Protein AF-A0A9D7VNE7-F1 (afdb_monomer_lite)

pLDDT: mean 80.13, std 10.4, range [50.66, 92.25]

Secondary structure (DSSP, 8-state):
-EEETTT-EEE-S----GGG--HHHHHHHHHT-TTS-EEEEE--TTT--GGG-EETTS-BGGG--STT-S-EE-

Radius of gyration: 11.19 Å; chains: 1; bounding box: 25×24×27 Å

Foldseek 3Di:
DKAFQQAQEDDDLDPDAPVPCDPVSQVSSCVVCVPTDIFDWHDGPPPDDLQQTAGPVGHGCCPRPHPPSPHDYD

Sequence (74 aa):
MCVRTCDGFYFPVSFQPAARASAATRAICRSMCPGAEAQLFVHRNPGETVDNLVSVDGLPYTDQPTPTAIAKPM

Structure (mmCIF, N/CA/C/O backbone):
data_AF-A0A9D7VNE7-F1
#
_entry.id   AF-A0A9D7VNE7-F1
#
loop_
_atom_site.group_PDB
_atom_site.id
_atom_site.type_symbol
_atom_site.label_atom_id
_atom_site.label_alt_id
_atom_site.label_comp_id
_atom_site.label_asym_id
_atom_site.label_entity_id
_atom_site.label_seq_id
_atom_site.pdbx_PDB_ins_code
_atom_site.Cartn_x
_atom_site.Cartn_y
_atom_site.Cartn_z
_atom_site.occupancy
_atom_site.B_iso_or_equiv
_atom_site.auth_seq_id
_atom_site.auth_comp_id
_atom_site.auth_asym_id
_atom_site.auth_atom_id
_atom_site.pdbx_PDB_model_num
ATOM 1 N N . MET A 1 1 ? 1.823 1.614 -2.82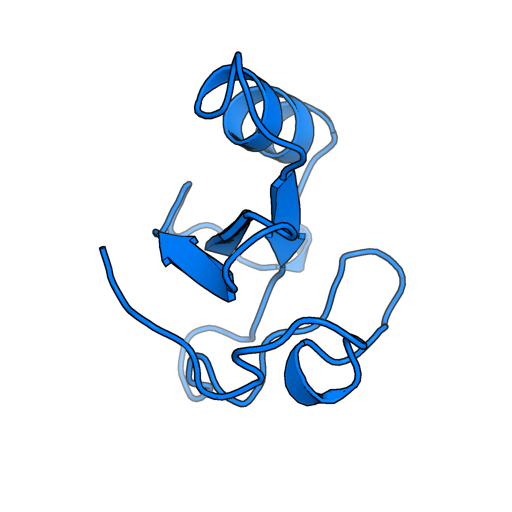7 1.00 87.81 1 MET A N 1
ATOM 2 C CA . MET A 1 1 ? 0.394 1.583 -2.464 1.00 87.81 1 MET A CA 1
ATOM 3 C C . MET A 1 1 ? 0.250 1.658 -0.956 1.00 87.81 1 MET A C 1
ATOM 5 O O . MET A 1 1 ? 0.900 0.892 -0.262 1.00 87.81 1 MET A O 1
ATOM 9 N N . CYS A 1 2 ? -0.532 2.599 -0.436 1.00 90.56 2 CYS A N 1
ATOM 10 C CA . CYS A 1 2 ? -0.952 2.557 0.964 1.00 90.56 2 CYS A CA 1
ATOM 11 C C . CYS A 1 2 ? -2.141 1.615 1.065 1.00 90.56 2 CYS A C 1
ATOM 13 O O . CYS A 1 2 ? -3.042 1.711 0.235 1.00 90.56 2 CYS A O 1
ATOM 15 N N . VAL A 1 3 ? -2.119 0.717 2.039 1.00 89.06 3 VAL A N 1
ATOM 16 C CA . VAL A 1 3 ? -3.167 -0.273 2.273 1.00 89.06 3 VAL A CA 1
ATOM 17 C C . VAL A 1 3 ? -3.670 -0.099 3.694 1.00 89.06 3 VAL A C 1
ATOM 19 O O . VAL A 1 3 ? -2.871 -0.094 4.631 1.00 89.06 3 VAL A O 1
ATOM 22 N N . ARG A 1 4 ? -4.982 0.022 3.862 1.00 88.69 4 ARG A N 1
ATOM 23 C CA . ARG A 1 4 ? -5.643 0.034 5.163 1.00 88.69 4 ARG A CA 1
ATOM 24 C C . ARG A 1 4 ? -5.895 -1.405 5.612 1.00 88.69 4 ARG A C 1
ATOM 26 O O . ARG A 1 4 ? -6.527 -2.182 4.902 1.00 88.69 4 ARG A O 1
ATOM 33 N N . THR A 1 5 ? -5.378 -1.778 6.778 1.00 80.38 5 THR A N 1
ATOM 34 C CA . THR A 1 5 ? -5.373 -3.178 7.234 1.00 80.38 5 THR A CA 1
ATOM 35 C C . THR A 1 5 ? -6.722 -3.619 7.798 1.00 80.38 5 THR A C 1
ATOM 37 O O . THR A 1 5 ? -7.013 -4.805 7.816 1.00 80.38 5 THR A O 1
ATOM 40 N N . CYS A 1 6 ? -7.598 -2.705 8.221 1.00 81.12 6 CYS A N 1
ATOM 41 C CA . CYS A 1 6 ? -8.895 -3.108 8.773 1.00 81.12 6 CYS A CA 1
ATOM 42 C C . CYS A 1 6 ? -9.892 -3.616 7.716 1.00 81.12 6 CYS A C 1
ATOM 44 O O . CYS A 1 6 ? -10.794 -4.378 8.054 1.00 81.12 6 CYS A O 1
ATOM 46 N N . ASP A 1 7 ? -9.743 -3.214 6.452 1.00 78.50 7 ASP A N 1
ATOM 47 C CA . ASP A 1 7 ? -10.714 -3.502 5.389 1.00 78.50 7 ASP A CA 1
ATOM 48 C C . ASP A 1 7 ? -10.102 -3.752 4.000 1.00 78.50 7 ASP A C 1
ATOM 50 O O . ASP A 1 7 ? -10.834 -3.970 3.028 1.00 78.50 7 AS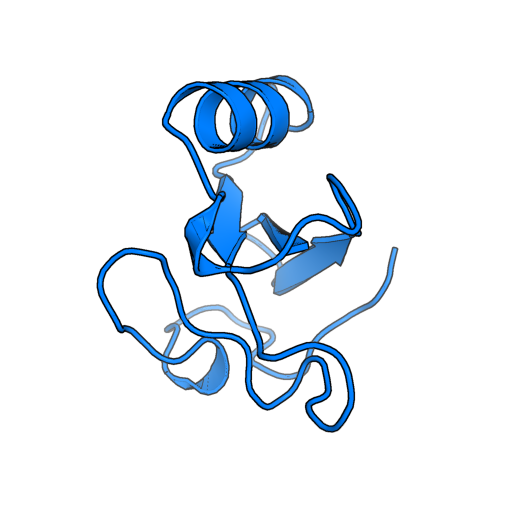P A O 1
ATOM 54 N N . GLY A 1 8 ? -8.774 -3.758 3.889 1.00 79.56 8 GLY A N 1
ATOM 55 C CA . GLY A 1 8 ? -8.058 -4.103 2.663 1.00 79.56 8 GLY A CA 1
ATOM 56 C C . GLY A 1 8 ? -8.123 -3.037 1.565 1.00 79.56 8 GLY A C 1
ATOM 57 O O . GLY A 1 8 ? -7.726 -3.313 0.435 1.00 79.56 8 GLY A O 1
ATOM 58 N N . PHE A 1 9 ? -8.602 -1.824 1.852 1.00 85.38 9 PHE A N 1
ATOM 59 C CA . PHE A 1 9 ? -8.618 -0.748 0.857 1.00 85.38 9 PHE A CA 1
ATOM 60 C C . PHE A 1 9 ? -7.207 -0.271 0.527 1.00 85.38 9 PHE A C 1
ATOM 62 O O . PHE A 1 9 ? -6.358 -0.181 1.417 1.00 85.38 9 PHE A O 1
ATOM 69 N N . TYR A 1 10 ? -6.963 0.096 -0.734 1.00 87.62 10 TYR A N 1
ATOM 70 C CA . TYR A 1 10 ? -5.661 0.604 -1.157 1.00 87.62 10 TYR A CA 1
ATOM 71 C C . TYR A 1 10 ? -5.738 1.787 -2.122 1.00 87.62 10 TYR A C 1
ATOM 73 O O . TYR A 1 10 ? -6.691 1.949 -2.883 1.00 87.62 10 TYR A O 1
ATOM 81 N N . PHE A 1 11 ? -4.680 2.599 -2.120 1.00 88.88 11 PHE A N 1
ATOM 82 C CA . PHE A 1 11 ? -4.510 3.721 -3.043 1.00 88.88 11 PHE A CA 1
ATOM 83 C C . PHE A 1 11 ? -3.020 4.033 -3.304 1.00 88.88 11 PHE A C 1
ATOM 85 O O . PHE A 1 11 ? -2.145 3.723 -2.479 1.00 88.88 11 PHE A O 1
ATOM 92 N N . PRO A 1 12 ? -2.674 4.642 -4.454 1.00 88.44 12 PRO A N 1
ATOM 93 C CA . PRO A 1 12 ? -1.308 5.075 -4.731 1.00 88.44 12 PRO A CA 1
ATOM 94 C C . PRO A 1 12 ? -0.934 6.305 -3.894 1.00 88.44 12 PRO A C 1
ATOM 96 O O . PRO A 1 12 ? -1.602 7.330 -3.940 1.00 88.44 12 PRO A O 1
ATOM 99 N N . VAL A 1 13 ? 0.175 6.217 -3.152 1.00 86.69 13 VAL A N 1
ATOM 100 C CA . VAL A 1 13 ? 0.773 7.373 -2.444 1.00 86.69 13 VAL A CA 1
ATOM 101 C C . VAL A 1 13 ? 1.720 8.133 -3.366 1.00 86.69 13 VAL A C 1
ATOM 103 O O . VAL A 1 13 ? 1.783 9.357 -3.347 1.00 86.69 13 VAL A O 1
ATOM 106 N N . SER A 1 14 ? 2.490 7.394 -4.165 1.00 79.50 14 SER A N 1
ATOM 107 C CA . SER A 1 14 ? 3.420 7.929 -5.151 1.00 79.50 14 SER A CA 1
ATOM 108 C C . SER A 1 14 ? 3.667 6.896 -6.253 1.00 79.50 14 SER A C 1
ATOM 110 O O . SER A 1 14 ? 3.454 5.699 -6.055 1.00 79.50 14 SER A O 1
ATOM 112 N N . PHE A 1 15 ? 4.151 7.364 -7.403 1.00 76.50 15 PHE A N 1
ATOM 113 C CA . PHE A 1 15 ? 4.599 6.524 -8.523 1.00 76.50 15 PHE A CA 1
ATOM 114 C C . PHE A 1 15 ? 6.116 6.285 -8.501 1.00 76.50 15 PHE A C 1
ATOM 116 O O . PHE A 1 15 ? 6.736 6.022 -9.530 1.00 76.50 15 PHE A O 1
ATOM 123 N N . GLN A 1 16 ? 6.749 6.439 -7.336 1.00 73.38 16 GLN A N 1
ATOM 124 C CA . GLN A 1 16 ? 8.188 6.242 -7.207 1.00 73.38 16 GLN A CA 1
ATOM 125 C C . GLN A 1 16 ? 8.537 4.746 -7.268 1.00 73.38 16 GLN A C 1
ATOM 127 O O . GLN A 1 16 ? 7.741 3.916 -6.825 1.00 73.38 16 GLN A O 1
ATOM 132 N N . PRO A 1 17 ? 9.734 4.382 -7.768 1.00 71.25 17 PRO A N 1
ATOM 133 C CA . PRO A 1 17 ? 10.204 3.002 -7.719 1.00 71.25 17 PRO A CA 1
ATOM 134 C C . PRO A 1 17 ? 10.186 2.460 -6.288 1.00 71.25 17 PRO A C 1
ATOM 136 O O . PRO A 1 17 ? 10.521 3.191 -5.357 1.00 71.25 17 PRO A O 1
ATOM 139 N N . ALA A 1 18 ? 9.889 1.169 -6.120 1.00 69.25 18 ALA A N 1
ATOM 140 C CA . ALA A 1 18 ? 9.872 0.495 -4.817 1.00 69.25 18 ALA A CA 1
ATOM 141 C C . ALA A 1 18 ? 11.153 0.739 -3.991 1.00 69.25 18 ALA A C 1
ATOM 143 O O . ALA A 1 18 ? 11.081 0.965 -2.788 1.00 69.25 18 ALA A O 1
ATOM 144 N N . ALA A 1 19 ? 12.317 0.809 -4.649 1.00 68.44 19 ALA A N 1
ATOM 145 C CA . ALA A 1 19 ? 13.608 1.116 -4.022 1.00 68.44 19 ALA A CA 1
ATOM 146 C C . ALA A 1 19 ? 13.684 2.509 -3.360 1.00 68.44 19 ALA A C 1
ATOM 148 O O . ALA A 1 19 ? 14.579 2.774 -2.563 1.00 68.44 19 ALA A O 1
ATOM 149 N N . ARG A 1 20 ? 12.761 3.417 -3.695 1.00 71.25 20 ARG A N 1
ATOM 150 C CA . ARG A 1 20 ? 12.629 4.755 -3.103 1.00 71.25 20 ARG A CA 1
ATOM 151 C C . ARG A 1 20 ? 11.524 4.841 -2.051 1.00 71.25 20 ARG A C 1
ATOM 153 O O . ARG A 1 20 ? 11.275 5.935 -1.546 1.00 71.25 20 ARG A O 1
ATOM 160 N N . ALA A 1 21 ? 10.884 3.724 -1.691 1.00 70.00 21 ALA A N 1
ATOM 161 C CA . ALA A 1 21 ? 9.923 3.674 -0.596 1.00 70.00 21 ALA A CA 1
ATOM 162 C C . ALA A 1 21 ? 10.624 4.012 0.730 1.00 70.00 21 ALA A C 1
ATOM 164 O O . ALA A 1 21 ? 11.254 3.184 1.381 1.00 70.00 21 ALA A O 1
ATOM 165 N N . SER A 1 22 ? 10.546 5.283 1.106 1.00 76.12 22 SER A N 1
ATOM 166 C CA . SER A 1 22 ? 11.249 5.841 2.254 1.00 76.12 22 SER A CA 1
ATOM 167 C C . SER A 1 22 ? 10.380 5.839 3.512 1.00 76.12 22 SER A C 1
ATOM 169 O O . SER A 1 22 ? 9.154 5.695 3.462 1.00 76.12 22 SER A O 1
ATOM 171 N N . ALA A 1 23 ? 11.005 6.079 4.669 1.00 83.44 23 ALA A N 1
ATOM 172 C CA . ALA A 1 23 ? 10.288 6.352 5.916 1.00 83.44 23 ALA A CA 1
ATOM 173 C C . ALA A 1 23 ? 9.274 7.503 5.777 1.00 83.44 23 ALA A C 1
ATOM 175 O O . ALA A 1 23 ? 8.193 7.432 6.355 1.00 83.44 23 ALA A O 1
ATOM 176 N N . ALA A 1 24 ? 9.578 8.508 4.949 1.00 86.44 24 ALA A N 1
ATOM 177 C CA . ALA A 1 24 ? 8.663 9.608 4.663 1.00 86.44 24 ALA A CA 1
ATOM 178 C C . ALA A 1 24 ? 7.396 9.131 3.936 1.00 86.44 24 ALA A C 1
ATOM 180 O O . ALA A 1 24 ? 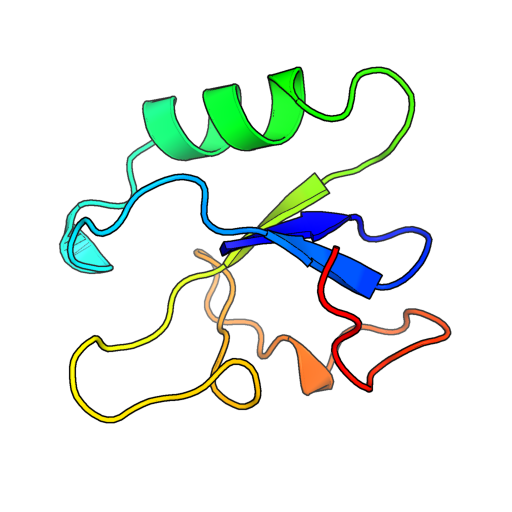6.293 9.492 4.327 1.00 86.44 24 ALA A O 1
ATOM 181 N N . THR A 1 25 ? 7.529 8.247 2.942 1.00 86.94 25 THR A N 1
ATOM 182 C CA . THR A 1 25 ? 6.362 7.692 2.226 1.00 86.94 25 THR A CA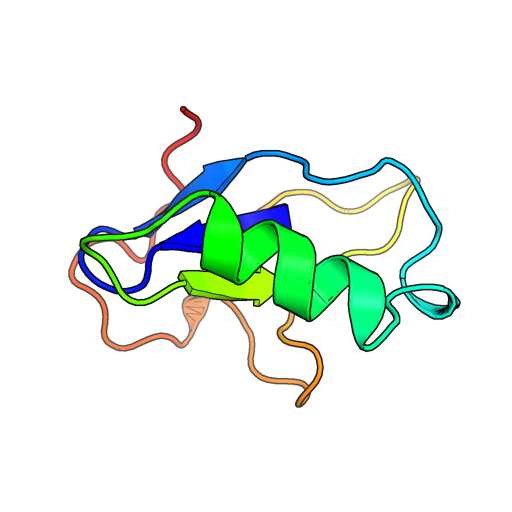 1
ATOM 183 C C . THR A 1 25 ? 5.486 6.856 3.163 1.00 86.94 25 THR A C 1
ATOM 185 O O . THR A 1 25 ? 4.258 6.925 3.101 1.00 86.94 25 THR A O 1
ATOM 188 N N . ARG A 1 26 ? 6.106 6.110 4.091 1.00 87.38 26 ARG A N 1
ATOM 189 C CA . ARG A 1 26 ? 5.385 5.382 5.149 1.00 87.38 26 ARG A CA 1
ATOM 190 C C . ARG A 1 26 ? 4.633 6.329 6.084 1.00 87.38 26 ARG A C 1
ATOM 192 O O . ARG A 1 26 ? 3.485 6.056 6.419 1.00 87.38 26 ARG A O 1
ATOM 199 N N . ALA A 1 27 ? 5.259 7.435 6.483 1.00 89.12 27 ALA A N 1
ATOM 200 C CA . ALA A 1 27 ? 4.623 8.444 7.324 1.00 89.12 27 ALA A CA 1
ATOM 201 C C . ALA A 1 27 ? 3.427 9.103 6.619 1.00 89.12 27 ALA A C 1
ATOM 203 O O . ALA A 1 27 ? 2.368 9.227 7.228 1.00 89.12 27 ALA A O 1
ATOM 204 N N . ILE A 1 28 ? 3.560 9.433 5.329 1.00 91.25 28 ILE A N 1
ATOM 205 C CA . ILE A 1 28 ? 2.464 9.984 4.516 1.00 91.25 28 ILE A CA 1
ATOM 206 C C . ILE A 1 28 ? 1.293 8.998 4.465 1.00 91.25 28 ILE A C 1
ATOM 208 O O . ILE A 1 28 ? 0.180 9.371 4.823 1.00 91.25 28 ILE A O 1
ATOM 212 N N . CYS A 1 29 ? 1.548 7.730 4.120 1.00 92.25 29 CYS A N 1
ATOM 213 C CA . CYS A 1 29 ? 0.523 6.679 4.113 1.00 92.25 29 CYS A CA 1
ATOM 214 C C . CYS A 1 29 ? -0.234 6.610 5.450 1.00 92.25 29 CYS A C 1
ATOM 216 O O . CYS A 1 29 ? -1.460 6.645 5.466 1.00 92.25 29 CYS A O 1
ATOM 218 N N . ARG A 1 30 ? 0.486 6.605 6.579 1.00 90.19 30 ARG A N 1
ATOM 219 C CA . ARG A 1 30 ? -0.133 6.597 7.914 1.00 90.19 30 ARG A CA 1
ATOM 220 C C . ARG A 1 30 ? -0.941 7.865 8.200 1.00 90.19 30 ARG A C 1
ATOM 222 O O . ARG A 1 30 ? -2.038 7.768 8.734 1.00 90.19 30 ARG A O 1
ATOM 229 N N . SER A 1 31 ? -0.445 9.042 7.815 1.00 92.06 31 SER A N 1
ATOM 230 C CA . SER A 1 31 ? -1.164 10.309 8.030 1.00 92.06 31 SER A CA 1
ATOM 231 C C . SER A 1 31 ? -2.462 10.427 7.229 1.00 92.06 31 SER A C 1
ATOM 233 O O . SER A 1 31 ? -3.370 11.139 7.646 1.00 92.06 31 SER A O 1
ATOM 235 N N . MET A 1 32 ? -2.576 9.710 6.106 1.00 89.94 32 MET A N 1
ATOM 236 C CA . MET A 1 32 ? -3.790 9.677 5.285 1.00 89.94 32 MET A CA 1
ATOM 237 C C . MET A 1 32 ? -4.902 8.816 5.907 1.00 89.94 32 MET A C 1
ATOM 239 O O . MET A 1 32 ? -6.048 8.894 5.470 1.00 89.94 32 MET A O 1
ATOM 243 N N . CYS A 1 33 ? -4.589 8.039 6.949 1.00 90.75 33 CYS A N 1
ATOM 244 C CA . CYS A 1 33 ? -5.512 7.136 7.634 1.00 90.75 33 CYS A CA 1
ATOM 245 C C . CYS A 1 33 ? -5.580 7.432 9.152 1.00 90.75 33 CYS A C 1
ATOM 247 O O . CYS A 1 33 ? -5.250 6.570 9.957 1.00 90.75 33 CYS A O 1
ATOM 249 N N . PRO A 1 34 ? -6.027 8.621 9.602 1.00 88.12 34 PRO A N 1
ATOM 250 C CA . PRO A 1 34 ? -5.962 9.015 11.019 1.00 88.12 34 PRO A CA 1
ATOM 251 C C . PRO A 1 34 ? -6.830 8.177 11.978 1.00 88.12 34 PRO A C 1
ATOM 253 O O . PRO A 1 34 ? -6.621 8.228 13.186 1.00 88.12 34 PRO A O 1
ATOM 256 N N . GLY A 1 35 ? -7.798 7.414 11.463 1.00 88.25 35 GLY A N 1
ATOM 257 C CA . GLY A 1 35 ? -8.678 6.539 12.251 1.00 88.25 35 GLY A CA 1
ATOM 258 C C . GLY A 1 35 ? -8.508 5.048 11.960 1.00 88.25 35 GLY A C 1
ATOM 259 O O . GLY A 1 35 ? -9.355 4.257 12.361 1.00 88.25 35 GLY A O 1
ATOM 260 N N . ALA A 1 36 ? -7.473 4.661 11.213 1.00 87.44 36 ALA A N 1
ATOM 261 C CA . ALA A 1 36 ? -7.271 3.276 10.819 1.00 87.44 36 ALA A CA 1
ATOM 262 C C . ALA A 1 36 ? -5.791 2.943 10.668 1.00 87.44 36 ALA A C 1
ATOM 264 O O . ALA A 1 36 ? -4.982 3.774 10.265 1.00 87.44 36 ALA A O 1
ATOM 265 N N . GLU A 1 37 ? -5.437 1.694 10.938 1.00 87.75 37 GLU A N 1
ATOM 266 C CA . GLU A 1 37 ? -4.085 1.232 10.677 1.00 87.75 37 GLU A CA 1
ATOM 267 C C . GLU A 1 37 ? -3.860 1.078 9.167 1.00 87.75 37 GLU A C 1
ATOM 269 O O . GLU A 1 37 ? -4.684 0.522 8.435 1.00 87.75 37 GLU A O 1
ATOM 274 N N . ALA A 1 38 ? -2.740 1.625 8.694 1.00 89.25 38 ALA A N 1
ATOM 275 C CA . ALA A 1 38 ? -2.347 1.559 7.300 1.00 89.25 38 ALA A CA 1
ATOM 276 C C . ALA A 1 38 ? -0.856 1.262 7.157 1.00 89.25 38 ALA A C 1
ATOM 278 O O . ALA A 1 38 ? -0.009 1.765 7.907 1.00 89.25 38 ALA A O 1
ATOM 279 N N . GLN A 1 39 ? -0.539 0.458 6.151 1.00 88.56 39 GLN A N 1
ATOM 280 C CA . GLN A 1 39 ? 0.804 -0.004 5.858 1.00 88.56 39 GLN A CA 1
ATOM 281 C C . GLN A 1 39 ? 1.152 0.282 4.398 1.00 88.56 39 GLN A C 1
ATOM 283 O O . GLN A 1 39 ? 0.310 0.242 3.500 1.00 88.56 39 GLN A O 1
ATOM 288 N N . LEU A 1 40 ? 2.419 0.617 4.163 1.00 89.31 40 LEU A N 1
ATOM 289 C CA . LEU A 1 40 ? 2.925 0.851 2.820 1.00 89.31 40 LEU A CA 1
ATOM 290 C C . LEU A 1 40 ? 3.327 -0.480 2.182 1.00 89.31 40 LEU A C 1
ATOM 292 O O . LEU A 1 40 ? 4.170 -1.201 2.716 1.00 89.31 40 LEU A O 1
ATOM 296 N N . PHE A 1 41 ? 2.770 -0.730 1.006 1.00 88.81 41 PHE A N 1
ATOM 297 C CA . PHE A 1 41 ? 3.125 -1.812 0.103 1.00 88.81 41 PHE A CA 1
ATOM 298 C C . PHE A 1 41 ? 3.753 -1.263 -1.171 1.00 88.81 41 PHE A C 1
ATOM 300 O O . PHE A 1 41 ? 3.484 -0.134 -1.598 1.00 88.81 41 PHE A O 1
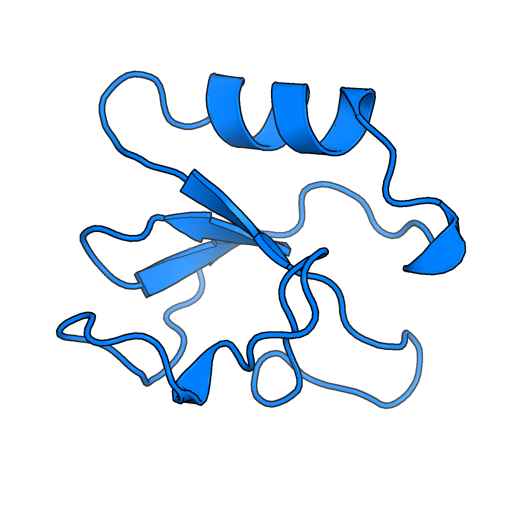ATOM 307 N N . VAL A 1 42 ? 4.574 -2.078 -1.810 1.00 88.00 42 VAL A N 1
ATOM 308 C CA . VAL A 1 42 ? 5.259 -1.772 -3.059 1.00 88.00 42 VAL A CA 1
ATOM 309 C C . VAL A 1 42 ? 5.074 -2.923 -4.039 1.00 88.00 42 VAL A C 1
ATOM 311 O O . VAL A 1 42 ? 4.838 -4.055 -3.643 1.00 88.00 42 VAL A O 1
ATOM 314 N N . HIS A 1 43 ? 5.176 -2.612 -5.320 1.00 86.44 43 HIS A N 1
ATOM 315 C CA . HIS A 1 43 ? 5.279 -3.578 -6.407 1.00 86.44 43 HIS A CA 1
ATOM 316 C C . HIS A 1 43 ? 6.240 -2.987 -7.445 1.00 86.44 43 HIS A C 1
ATOM 318 O O . HIS A 1 43 ? 6.556 -1.787 -7.410 1.00 86.44 43 HIS A O 1
ATOM 324 N N . ARG A 1 44 ? 6.740 -3.807 -8.361 1.00 83.44 44 ARG A N 1
ATOM 325 C CA . ARG A 1 44 ? 7.557 -3.352 -9.483 1.00 83.44 44 ARG A CA 1
ATOM 326 C C . ARG A 1 44 ? 6.671 -2.659 -10.511 1.00 83.44 44 ARG A C 1
ATOM 328 O O . ARG A 1 44 ? 5.647 -3.166 -10.958 1.00 83.44 44 ARG A O 1
ATOM 335 N N . ASN A 1 45 ? 7.095 -1.471 -10.904 1.00 72.62 45 ASN A N 1
ATOM 336 C CA . ASN A 1 45 ? 6.467 -0.700 -11.964 1.00 72.62 45 ASN A CA 1
ATOM 337 C C . ASN A 1 45 ? 7.543 -0.403 -13.022 1.00 72.62 45 ASN A C 1
ATOM 339 O O . ASN A 1 45 ? 8.570 0.172 -12.642 1.00 72.62 45 ASN A O 1
ATOM 343 N N . PRO A 1 46 ? 7.362 -0.771 -14.307 1.00 81.31 46 PRO A N 1
ATOM 344 C CA . PRO A 1 46 ? 6.193 -1.431 -14.911 1.00 81.31 46 PRO A CA 1
ATOM 345 C C . PRO A 1 46 ? 6.150 -2.955 -14.696 1.00 81.31 46 PRO A C 1
ATOM 347 O O . PRO A 1 46 ? 7.165 -3.570 -14.384 1.00 81.31 46 PRO A O 1
ATOM 350 N N . GLY A 1 47 ? 4.978 -3.560 -14.926 1.00 80.81 47 GLY A N 1
ATOM 351 C CA . GLY A 1 47 ? 4.817 -5.013 -15.102 1.00 80.81 47 GLY A CA 1
ATOM 352 C C . GLY A 1 47 ? 4.098 -5.764 -13.979 1.00 80.81 47 GLY A C 1
ATOM 353 O O . GLY A 1 47 ? 3.568 -6.837 -14.245 1.00 80.81 47 GLY A O 1
ATOM 354 N N . GLU A 1 48 ? 4.015 -5.214 -12.767 1.00 84.75 48 GLU A N 1
ATOM 355 C CA . GLU A 1 48 ? 3.266 -5.831 -11.664 1.00 84.75 48 GLU A CA 1
ATOM 356 C C . GLU A 1 48 ? 1.986 -5.056 -11.325 1.00 84.75 48 GLU A C 1
ATOM 358 O O . GLU A 1 48 ? 1.906 -3.835 -11.488 1.00 84.75 48 GLU A O 1
ATOM 363 N N . THR A 1 49 ? 0.988 -5.789 -10.832 1.00 82.25 49 THR A N 1
ATOM 364 C CA . THR A 1 49 ? -0.323 -5.281 -10.402 1.00 82.25 49 THR A CA 1
ATOM 365 C C . THR A 1 49 ? -0.454 -5.281 -8.878 1.00 82.25 49 THR A C 1
ATOM 367 O O . THR A 1 49 ? 0.473 -5.624 -8.145 1.00 82.25 49 THR A O 1
ATOM 370 N N . VAL A 1 50 ? -1.641 -4.919 -8.392 1.00 79.69 50 VAL A N 1
ATOM 371 C CA . VAL A 1 50 ? -1.989 -4.908 -6.964 1.00 79.69 50 VAL A CA 1
ATOM 372 C C . VAL A 1 50 ? -1.914 -6.291 -6.311 1.00 79.69 50 VAL A C 1
ATOM 374 O O . VAL A 1 50 ? -1.639 -6.389 -5.121 1.00 79.69 50 VAL A O 1
ATOM 377 N N . ASP A 1 51 ? -2.064 -7.358 -7.093 1.00 81.75 51 ASP A N 1
ATOM 378 C CA . ASP A 1 51 ? -1.934 -8.747 -6.633 1.00 81.75 51 ASP A CA 1
ATOM 379 C C . ASP A 1 51 ? -0.496 -9.105 -6.236 1.00 81.75 51 ASP A C 1
ATOM 381 O O . ASP A 1 51 ? -0.262 -10.051 -5.494 1.00 81.75 51 ASP A O 1
ATOM 385 N N . ASN A 1 52 ? 0.477 -8.325 -6.711 1.00 86.94 52 ASN A N 1
ATOM 386 C CA . ASN A 1 52 ? 1.902 -8.522 -6.453 1.00 86.94 52 ASN A CA 1
ATOM 387 C C . ASN A 1 52 ? 2.425 -7.571 -5.368 1.00 86.94 52 ASN A C 1
ATOM 389 O O . ASN A 1 52 ? 3.633 -7.395 -5.212 1.00 86.94 52 ASN A O 1
ATOM 393 N N . LEU A 1 53 ? 1.527 -6.902 -4.640 1.00 87.12 53 LEU A N 1
ATOM 394 C CA . LEU A 1 53 ? 1.929 -6.010 -3.566 1.00 87.12 53 LEU A CA 1
ATOM 395 C C . LEU A 1 53 ? 2.653 -6.785 -2.471 1.00 87.12 53 LEU A C 1
ATOM 397 O O . LEU A 1 53 ? 2.135 -7.751 -1.918 1.00 87.12 53 LEU A O 1
ATOM 401 N N . VAL A 1 54 ? 3.826 -6.285 -2.105 1.00 87.38 54 VAL A N 1
ATOM 402 C CA . VAL A 1 54 ? 4.603 -6.755 -0.962 1.00 87.38 54 VAL A CA 1
ATOM 403 C C . VAL A 1 54 ? 4.810 -5.609 0.010 1.00 87.38 54 VAL A C 1
ATOM 405 O O . VAL A 1 54 ? 4.996 -4.453 -0.384 1.00 87.38 54 VAL A O 1
ATOM 408 N N . SER A 1 55 ? 4.730 -5.899 1.302 1.00 84.38 55 SER A N 1
ATOM 409 C CA . SER A 1 55 ? 5.071 -4.919 2.319 1.00 84.38 55 SER A CA 1
ATOM 410 C C . SER A 1 55 ? 6.561 -4.582 2.230 1.00 84.38 55 SER A C 1
ATOM 412 O O . SER A 1 55 ? 7.359 -5.317 1.647 1.00 84.38 55 SER A O 1
ATOM 414 N N . VAL A 1 56 ? 6.964 -3.476 2.854 1.00 78.69 56 VAL A N 1
ATOM 415 C CA . VAL A 1 56 ? 8.394 -3.149 3.009 1.00 78.69 56 VAL A CA 1
ATOM 416 C C . VAL A 1 56 ? 9.185 -4.227 3.764 1.00 78.69 56 VAL A C 1
ATOM 418 O O . VAL A 1 56 ? 10.399 -4.297 3.607 1.00 78.69 56 VAL A O 1
ATOM 421 N N . ASP A 1 57 ? 8.499 -5.070 4.536 1.00 78.62 57 ASP A N 1
ATOM 422 C CA . ASP A 1 57 ? 9.073 -6.180 5.301 1.00 78.62 57 ASP A CA 1
ATOM 423 C C . ASP A 1 57 ? 9.032 -7.511 4.519 1.00 78.62 57 ASP A C 1
ATOM 425 O O . ASP A 1 57 ? 9.412 -8.554 5.044 1.00 78.62 57 ASP A O 1
ATOM 429 N N . GLY A 1 58 ? 8.576 -7.491 3.260 1.00 82.62 58 GLY A N 1
ATOM 430 C CA . GLY A 1 58 ? 8.554 -8.648 2.360 1.00 82.62 58 GLY A CA 1
ATOM 431 C C . GLY A 1 58 ? 7.315 -9.539 2.468 1.00 82.62 58 GLY A C 1
ATOM 432 O O . GLY A 1 58 ? 7.271 -10.579 1.818 1.00 82.62 58 GLY A O 1
ATOM 433 N N . LEU A 1 59 ? 6.304 -9.148 3.249 1.00 83.88 59 LEU A N 1
ATOM 434 C CA . LEU A 1 59 ? 5.065 -9.918 3.375 1.00 83.88 59 LEU A CA 1
ATOM 435 C C . LEU A 1 59 ? 4.141 -9.648 2.178 1.00 83.88 59 LEU A C 1
ATOM 437 O O . LEU A 1 59 ? 3.823 -8.477 1.933 1.00 83.88 59 LEU A O 1
ATOM 441 N N . PRO A 1 60 ? 3.684 -10.684 1.451 1.00 85.81 60 PRO A N 1
ATOM 442 C CA . PRO A 1 60 ? 2.687 -10.520 0.403 1.00 85.81 60 PRO A CA 1
ATOM 443 C C . PRO A 1 60 ? 1.398 -9.922 0.959 1.00 85.81 60 PRO A C 1
ATOM 445 O O . PRO A 1 60 ? 0.948 -10.260 2.053 1.00 85.81 60 PRO A O 1
ATOM 448 N N . TYR A 1 61 ? 0.778 -9.036 0.190 1.00 80.62 61 TYR A N 1
ATOM 449 C CA . TYR A 1 61 ? -0.515 -8.460 0.543 1.00 80.62 61 TYR A CA 1
ATOM 450 C C . TYR A 1 61 ? -1.613 -9.530 0.635 1.00 80.62 61 TYR A C 1
ATOM 452 O O . TYR A 1 61 ? -2.460 -9.465 1.523 1.00 80.62 61 TYR A O 1
ATOM 460 N N . THR A 1 62 ? -1.550 -10.550 -0.222 1.00 78.88 62 THR A N 1
ATOM 461 C CA . THR A 1 62 ? -2.479 -11.690 -0.244 1.00 78.88 62 THR A CA 1
ATOM 462 C C . THR A 1 62 ? -2.424 -12.556 1.013 1.00 78.88 62 THR A C 1
ATOM 464 O O . THR A 1 62 ? -3.386 -13.261 1.299 1.00 78.88 62 THR A O 1
ATOM 467 N N . ASP A 1 63 ? -1.329 -12.486 1.773 1.00 78.69 63 ASP A N 1
ATOM 468 C CA . ASP A 1 63 ? -1.115 -13.292 2.979 1.00 78.69 63 ASP A CA 1
ATOM 469 C C . ASP A 1 63 ? -1.601 -12.575 4.249 1.00 78.69 63 ASP A C 1
ATOM 471 O O . ASP A 1 63 ? -1.463 -13.094 5.360 1.00 78.69 63 ASP A O 1
ATOM 475 N N . GLN A 1 64 ? -2.168 -11.369 4.124 1.00 70.62 64 GLN A N 1
ATOM 476 C CA . GLN A 1 64 ? -2.715 -10.672 5.278 1.00 70.62 64 GLN A CA 1
ATOM 477 C C . GLN A 1 64 ? -4.002 -11.351 5.780 1.00 70.62 64 GLN A C 1
ATOM 479 O O . GLN A 1 64 ? -4.897 -11.638 4.987 1.00 70.62 64 GLN A O 1
ATOM 484 N N . PRO A 1 65 ? -4.163 -11.526 7.106 1.00 64.69 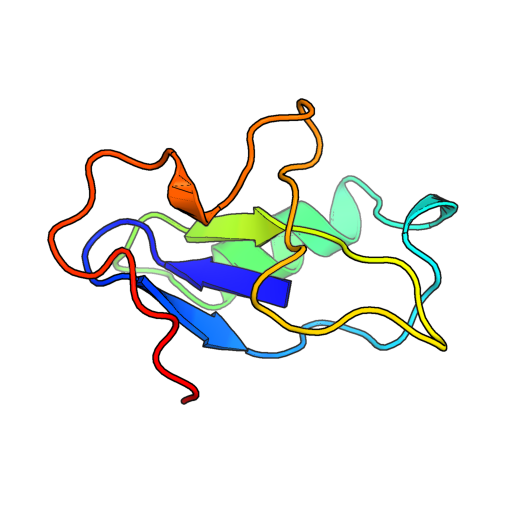65 PRO A N 1
ATOM 485 C CA . PRO A 1 65 ? -5.336 -12.160 7.722 1.00 64.69 65 PRO A CA 1
ATOM 486 C C . PRO A 1 65 ? -6.599 -11.278 7.683 1.00 64.69 65 PRO A C 1
ATOM 488 O O . PRO A 1 65 ? -7.525 -11.462 8.474 1.00 64.69 65 PRO A O 1
ATOM 491 N N . THR A 1 66 ? -6.629 -10.271 6.815 1.00 62.84 66 THR A N 1
ATOM 492 C CA . THR A 1 66 ? -7.686 -9.266 6.760 1.00 62.84 66 THR A CA 1
ATOM 493 C C . THR A 1 66 ? -8.878 -9.803 5.958 1.00 62.84 66 THR A C 1
ATOM 495 O O . THR A 1 66 ? -8.695 -10.619 5.053 1.00 62.84 66 THR A O 1
ATOM 498 N N . PRO A 1 67 ? -10.126 -9.383 6.256 1.00 50.66 67 PRO A N 1
ATOM 499 C CA . PRO A 1 67 ? -11.339 -10.010 5.701 1.00 50.66 67 PRO A CA 1
ATOM 500 C C . PRO A 1 67 ? -11.517 -9.875 4.176 1.00 50.66 67 PRO A C 1
ATOM 502 O O . PRO A 1 67 ? -12.502 -10.351 3.614 1.00 50.66 67 PRO A O 1
ATOM 505 N N . THR A 1 68 ? -10.594 -9.200 3.500 1.00 52.47 68 THR A N 1
ATOM 506 C CA . THR A 1 68 ? -10.662 -8.789 2.099 1.00 52.47 68 THR A CA 1
ATOM 507 C C . THR A 1 68 ? -9.280 -8.916 1.461 1.00 52.47 68 THR A C 1
ATOM 509 O O . THR A 1 68 ? -8.739 -7.953 0.930 1.00 52.47 68 THR A O 1
ATOM 512 N N . ALA A 1 69 ? -8.725 -10.130 1.429 1.00 54.38 69 ALA A N 1
ATOM 513 C CA . ALA A 1 69 ? -7.547 -10.478 0.618 1.00 54.38 69 ALA A CA 1
ATOM 514 C C . ALA A 1 69 ? -7.784 -10.380 -0.916 1.00 54.38 69 ALA A C 1
ATOM 516 O O . ALA A 1 69 ? -7.036 -10.937 -1.713 1.00 54.38 69 ALA A O 1
ATOM 517 N N . ILE A 1 70 ? -8.823 -9.656 -1.347 1.00 55.59 70 ILE A N 1
ATOM 518 C CA . ILE A 1 70 ? -9.045 -9.223 -2.725 1.00 55.59 70 ILE A CA 1
ATOM 519 C C . ILE A 1 70 ? -9.010 -7.700 -2.685 1.00 55.59 70 ILE A C 1
ATOM 521 O O . ILE A 1 70 ? -9.888 -7.063 -2.095 1.00 55.59 70 ILE A O 1
ATOM 525 N N . ALA A 1 71 ? -7.961 -7.147 -3.285 1.00 56.56 71 ALA A N 1
ATOM 526 C CA . ALA A 1 71 ? -7.642 -5.734 -3.265 1.00 56.56 71 ALA A CA 1
ATOM 527 C C . ALA A 1 71 ? -8.861 -4.905 -3.722 1.00 56.56 71 ALA A C 1
ATOM 529 O O . ALA A 1 71 ? -9.317 -5.034 -4.860 1.00 56.56 71 ALA A O 1
ATOM 530 N N . LYS A 1 72 ? -9.360 -4.007 -2.862 1.00 65.19 72 LYS A N 1
ATOM 531 C CA . LYS A 1 72 ? -10.403 -3.037 -3.234 1.00 65.19 72 LYS A CA 1
ATOM 532 C C . LYS A 1 72 ? -9.785 -1.666 -3.531 1.00 65.19 72 LYS A C 1
ATOM 534 O O . LYS A 1 72 ? -9.260 -1.047 -2.599 1.00 65.19 72 LYS A O 1
ATOM 539 N N . PRO A 1 73 ? -9.825 -1.187 -4.791 1.00 62.88 73 PRO A N 1
ATOM 540 C CA . PRO A 1 73 ? -9.406 0.174 -5.095 1.00 62.88 73 PRO A CA 1
ATOM 541 C C . PRO A 1 73 ? -10.356 1.169 -4.420 1.00 62.88 73 PRO A C 1
ATOM 543 O O . PRO A 1 73 ? -11.560 0.916 -4.333 1.00 62.88 73 PRO A O 1
ATOM 546 N N . MET A 1 74 ? -9.796 2.275 -3.927 1.00 63.31 74 MET A N 1
ATOM 547 C CA . MET A 1 74 ? -10.561 3.452 -3.502 1.00 63.31 74 MET A CA 1
ATOM 548 C C . MET A 1 74 ? -11.116 4.225 -4.699 1.00 63.31 74 MET A C 1
ATOM 550 O O . MET A 1 74 ? -10.408 4.294 -5.731 1.00 63.31 74 MET A O 1
#